Protein AF-J3BZT2-F1 (afdb_monomer)

Foldseek 3Di:
DDDDDPDDDDDDDDPPDPPPCCAVVNLVVLLQVLLCVVQNNPQKFKAFADPVRDTDTDDPPHPPRDQKMKIWGQHDPVGLFVHTDIWIWGWDADPQWTWIDTPNDTFTWHPPPHTNNVRSNVVSVVNSVVRSVVRVVD

Secondary structure (DSSP, 8-state):
-------PPP-PPPP----SS--HHHHHHHHHHHHHHHH-TT-EEEEEE-TTS-EEEPPTT-----SEEEEEEPPPTTSSSSS-EEEEEEEEEETTEEEEEETTEEEEEE-SSS--HHHHHHHHHHHHHHHHHHHHH-

Nearest PDB structures (foldseek):
  8ede-assembly2_B  TM=4.005E-01  e=3.746E+00  Homo sapiens
  7zm0-assembly4_D  TM=3.363E-01  e=2.624E+00  Homo sapiens
  8dy8-assembly1_A  TM=3.931E-01  e=7.638E+00  Homo sapiens
  8ede-assembly1_A  TM=3.481E-01  e=4.477E+00  Homo sapiens

Radius of gyration: 19.85 Å; Cα contacts (8 Å, |Δi|>4): 187; chains: 1; bounding box: 81×37×37 Å

Structure (mmCIF, N/CA/C/O backbone):
data_AF-J3BZT2-F1
#
_entry.id   AF-J3BZT2-F1
#
loop_
_atom_site.group_PDB
_atom_site.id
_atom_site.type_symbol
_atom_site.label_atom_id
_atom_site.label_alt_id
_atom_site.label_comp_id
_atom_site.label_asym_id
_atom_site.label_entity_id
_atom_site.label_seq_id
_atom_site.pdbx_PDB_ins_code
_atom_site.Cartn_x
_atom_site.Cartn_y
_atom_site.Cartn_z
_atom_site.occupancy
_atom_site.B_iso_or_equiv
_atom_site.auth_seq_id
_atom_site.auth_comp_id
_atom_site.auth_asym_id
_atom_site.auth_atom_id
_atom_site.pdbx_PDB_model_num
ATOM 1 N N . MET A 1 1 ? 64.359 -18.806 -9.341 1.00 47.72 1 MET A N 1
ATOM 2 C CA . MET A 1 1 ? 62.956 -19.235 -9.171 1.00 47.72 1 MET A CA 1
ATOM 3 C C . MET A 1 1 ? 62.197 -18.090 -8.521 1.00 47.72 1 MET A C 1
ATOM 5 O O . MET A 1 1 ? 62.525 -17.747 -7.397 1.00 47.72 1 MET A O 1
ATOM 9 N N . LEU A 1 2 ? 61.269 -17.458 -9.239 1.00 48.19 2 LEU A N 1
ATOM 10 C CA . LEU A 1 2 ? 60.402 -16.385 -8.736 1.00 48.19 2 LEU A CA 1
ATOM 11 C C . LEU A 1 2 ? 58.987 -16.689 -9.244 1.00 48.19 2 LEU A C 1
ATOM 13 O O . LEU A 1 2 ? 58.760 -16.672 -10.451 1.00 48.19 2 LEU A O 1
ATOM 17 N N . GLN A 1 3 ? 58.071 -17.047 -8.344 1.00 48.56 3 GLN A N 1
ATOM 18 C CA . GLN A 1 3 ? 56.640 -17.144 -8.648 1.00 48.56 3 GLN A CA 1
ATOM 19 C C . GLN A 1 3 ? 56.021 -15.741 -8.547 1.00 48.56 3 GLN A C 1
ATOM 21 O O . GLN A 1 3 ? 56.292 -15.056 -7.559 1.00 48.56 3 GLN A O 1
ATOM 26 N N . PRO A 1 4 ? 55.185 -15.295 -9.499 1.00 54.47 4 PRO A N 1
ATOM 27 C CA . PRO A 1 4 ? 54.395 -14.090 -9.310 1.00 54.47 4 PRO A CA 1
ATOM 28 C C . PRO A 1 4 ? 53.095 -14.429 -8.567 1.00 54.47 4 PRO A C 1
ATOM 30 O O . PRO A 1 4 ? 52.316 -15.282 -8.993 1.00 54.47 4 PRO A O 1
ATOM 33 N N . SER A 1 5 ? 52.863 -13.743 -7.450 1.00 50.50 5 SER A N 1
ATOM 34 C CA . SER A 1 5 ? 51.600 -13.768 -6.712 1.00 50.50 5 SER A CA 1
ATOM 35 C C . SER A 1 5 ? 50.502 -13.113 -7.550 1.00 50.50 5 SER A C 1
ATOM 37 O O . SER A 1 5 ? 50.506 -11.900 -7.756 1.00 50.50 5 SER A O 1
ATOM 39 N N . ILE A 1 6 ? 49.551 -13.909 -8.037 1.00 53.25 6 ILE A N 1
ATOM 40 C CA . ILE A 1 6 ? 48.344 -13.398 -8.690 1.00 53.25 6 ILE A CA 1
ATOM 41 C C . ILE A 1 6 ? 47.378 -12.954 -7.585 1.00 53.25 6 ILE A C 1
ATOM 43 O O . ILE A 1 6 ? 46.632 -13.761 -7.031 1.00 53.25 6 ILE A O 1
ATOM 47 N N . SER A 1 7 ? 47.410 -11.663 -7.246 1.00 50.69 7 SER A N 1
ATOM 48 C CA . SER A 1 7 ? 46.331 -11.015 -6.493 1.00 50.69 7 SER A CA 1
ATOM 49 C C . SER A 1 7 ? 45.048 -11.119 -7.308 1.00 50.69 7 SER A C 1
ATOM 51 O O . SER A 1 7 ? 44.895 -10.451 -8.329 1.00 50.69 7 SER A O 1
ATOM 53 N N . SER A 1 8 ? 44.131 -11.975 -6.867 1.00 51.12 8 SER A N 1
ATOM 54 C CA . SER A 1 8 ? 42.776 -12.007 -7.410 1.00 51.12 8 SER A CA 1
ATOM 55 C C . SER A 1 8 ? 42.050 -10.728 -6.978 1.00 51.12 8 SER A C 1
ATOM 57 O O . SER A 1 8 ? 42.023 -10.444 -5.778 1.00 51.12 8 SER A O 1
ATOM 59 N N . PRO A 1 9 ? 41.480 -9.927 -7.894 1.00 52.47 9 PRO A N 1
ATOM 60 C CA . PRO A 1 9 ? 40.643 -8.811 -7.488 1.00 52.47 9 PRO A CA 1
ATOM 61 C C . PRO A 1 9 ? 39.375 -9.352 -6.812 1.00 52.47 9 PRO A C 1
ATOM 63 O O . PRO A 1 9 ? 38.751 -10.294 -7.302 1.00 52.47 9 PRO A O 1
ATOM 66 N N . LEU A 1 10 ? 39.015 -8.756 -5.670 1.00 54.03 10 LEU A N 1
ATOM 67 C CA . LEU A 1 10 ? 37.720 -8.941 -5.005 1.00 54.03 10 LEU A CA 1
ATOM 68 C C . LEU A 1 10 ? 36.576 -8.804 -6.029 1.00 54.03 10 LEU A C 1
ATOM 70 O O . LEU A 1 10 ? 36.702 -7.991 -6.951 1.00 54.03 10 LEU A O 1
ATOM 74 N N . PRO A 1 11 ? 35.466 -9.553 -5.883 1.00 44.19 11 PRO A N 1
ATOM 75 C CA . PRO A 1 11 ? 34.346 -9.463 -6.809 1.00 44.19 11 PRO A CA 1
ATOM 76 C C . PRO A 1 11 ? 33.839 -8.021 -6.848 1.00 44.19 11 PRO A C 1
ATOM 78 O O . PRO A 1 11 ? 33.335 -7.493 -5.857 1.00 44.19 11 PRO A O 1
ATOM 81 N N . GLN A 1 12 ? 34.019 -7.374 -7.999 1.00 53.25 12 GLN A N 1
ATOM 82 C CA . GLN A 1 12 ? 33.459 -6.060 -8.262 1.00 53.25 12 GLN A CA 1
ATOM 83 C C . GLN A 1 12 ? 31.938 -6.189 -8.235 1.00 53.25 12 GLN A C 1
ATOM 85 O O . GLN A 1 12 ? 31.372 -7.060 -8.901 1.00 53.25 12 GLN A O 1
ATOM 90 N N . SER A 1 13 ? 31.290 -5.339 -7.440 1.00 51.94 13 SER A N 1
ATOM 91 C CA . SER A 1 13 ? 29.838 -5.205 -7.416 1.00 51.94 13 SER A CA 1
ATOM 92 C C . SER A 1 13 ? 29.313 -5.117 -8.853 1.00 51.94 13 SER A C 1
ATOM 94 O O . SER A 1 13 ? 29.885 -4.370 -9.654 1.00 51.94 13 SER A O 1
ATOM 96 N N . PRO A 1 14 ? 28.267 -5.880 -9.212 1.00 44.19 14 PRO A N 1
ATOM 97 C CA . PRO A 1 14 ? 27.797 -5.924 -10.587 1.00 44.19 14 PRO A CA 1
ATOM 98 C C . PRO A 1 14 ? 27.369 -4.524 -11.061 1.00 44.19 14 PRO A C 1
ATOM 100 O O . PRO A 1 14 ? 26.859 -3.735 -10.258 1.00 44.19 14 PRO A O 1
ATOM 103 N N . PRO A 1 15 ? 27.562 -4.201 -12.353 1.00 41.12 15 PRO A N 1
ATOM 104 C CA . PRO A 1 15 ? 27.183 -2.907 -12.911 1.00 41.12 15 PRO A CA 1
ATOM 105 C C . PRO A 1 15 ? 25.672 -2.661 -12.756 1.00 41.12 15 PRO A C 1
ATOM 107 O O . PRO A 1 15 ? 24.907 -3.629 -12.686 1.00 41.12 15 PRO A O 1
ATOM 110 N N . PRO A 1 16 ? 25.205 -1.394 -12.753 1.00 48.78 16 PRO A N 1
ATOM 111 C CA . PRO A 1 16 ? 23.784 -1.055 -12.716 1.00 48.78 16 PRO A CA 1
ATOM 112 C C . PRO A 1 16 ? 23.133 -1.346 -14.080 1.00 48.78 16 PRO A C 1
ATOM 114 O O . PRO A 1 16 ? 22.690 -0.454 -14.796 1.00 48.78 16 PRO A O 1
ATOM 117 N N . GLY A 1 17 ? 23.115 -2.617 -14.474 1.00 38.84 17 GLY A N 1
ATOM 118 C CA . GLY A 1 17 ? 22.246 -3.124 -15.522 1.00 38.84 17 GLY A CA 1
ATOM 119 C C . GLY A 1 17 ? 20.823 -3.218 -14.983 1.00 38.84 17 GLY A C 1
ATOM 120 O O . GLY A 1 17 ? 20.625 -3.551 -13.812 1.00 38.84 17 GLY A O 1
ATOM 121 N N . LEU A 1 18 ? 19.832 -2.911 -15.826 1.00 43.81 18 LEU A N 1
ATOM 122 C CA . LEU A 1 18 ? 18.414 -3.114 -15.528 1.00 43.81 18 LEU A CA 1
ATOM 123 C C . LEU A 1 18 ? 18.202 -4.479 -14.852 1.00 43.81 18 LEU A C 1
ATOM 125 O O . LEU A 1 18 ? 18.350 -5.526 -15.483 1.00 43.81 18 LEU A O 1
ATOM 129 N N . ARG A 1 19 ? 17.834 -4.461 -13.567 1.00 42.75 19 ARG A N 1
ATOM 130 C CA . ARG A 1 19 ? 17.421 -5.655 -12.830 1.00 42.75 19 ARG A CA 1
ATOM 131 C C . ARG A 1 19 ? 16.067 -6.107 -13.391 1.00 42.75 19 ARG A C 1
ATOM 133 O O . ARG A 1 19 ? 15.024 -5.589 -13.001 1.00 42.75 19 ARG A O 1
ATOM 140 N N . PHE A 1 20 ? 16.077 -7.050 -14.335 1.00 42.97 20 PHE A N 1
ATOM 141 C CA . PHE A 1 20 ? 14.889 -7.798 -14.763 1.00 42.97 20 PHE A CA 1
ATOM 142 C C . PHE A 1 20 ? 14.409 -8.672 -13.598 1.00 42.97 20 PHE A C 1
ATOM 144 O O . PHE A 1 20 ? 14.800 -9.822 -13.439 1.00 42.97 20 PHE A O 1
ATOM 151 N N . GLY A 1 21 ? 13.616 -8.048 -12.736 1.00 44.41 21 GLY A N 1
ATOM 152 C CA . GLY A 1 21 ? 13.157 -8.578 -11.460 1.00 44.41 21 GLY A CA 1
ATOM 153 C C . GLY A 1 21 ? 12.799 -7.415 -10.551 1.00 44.41 21 GLY A C 1
ATOM 154 O O . GLY A 1 21 ? 13.351 -7.307 -9.463 1.00 44.41 21 GLY A O 1
ATOM 155 N N . PHE A 1 22 ? 11.966 -6.484 -11.035 1.00 56.41 22 PHE A N 1
ATOM 156 C CA . PHE A 1 22 ? 11.577 -5.326 -10.235 1.00 56.41 22 PHE A CA 1
ATOM 157 C C . PHE A 1 22 ? 10.953 -5.844 -8.927 1.00 56.41 22 PHE A C 1
ATOM 159 O O . PHE A 1 22 ? 9.933 -6.541 -8.976 1.00 56.41 22 PHE A O 1
ATOM 166 N N . PRO A 1 23 ? 11.589 -5.603 -7.768 1.00 71.94 23 PRO A N 1
ATOM 167 C CA . PRO A 1 23 ? 11.225 -6.298 -6.539 1.00 71.94 23 PRO A CA 1
ATOM 168 C C . PRO A 1 23 ? 9.826 -5.897 -6.079 1.00 71.94 23 PRO A C 1
ATOM 170 O O . PRO A 1 23 ? 9.325 -4.829 -6.442 1.00 71.94 23 PRO A O 1
ATOM 173 N N . ARG A 1 24 ? 9.205 -6.701 -5.211 1.00 76.19 24 ARG A N 1
ATOM 174 C CA . ARG A 1 24 ? 7.964 -6.315 -4.507 1.00 76.19 24 ARG A CA 1
ATOM 175 C C . ARG A 1 24 ? 8.109 -4.941 -3.835 1.00 76.19 24 ARG A C 1
ATOM 177 O O . ARG A 1 24 ? 7.166 -4.153 -3.810 1.00 76.19 24 ARG A O 1
ATOM 184 N N . VAL A 1 25 ? 9.332 -4.622 -3.410 1.00 76.44 25 VAL A N 1
ATOM 185 C CA . VAL A 1 25 ? 9.780 -3.315 -2.909 1.00 76.44 25 VAL A CA 1
ATOM 186 C C . VAL A 1 25 ? 9.426 -2.166 -3.849 1.00 76.44 25 VAL A C 1
ATOM 188 O O . VAL A 1 25 ? 8.954 -1.131 -3.390 1.00 76.44 25 VAL A O 1
ATOM 191 N N . TYR A 1 26 ? 9.591 -2.335 -5.166 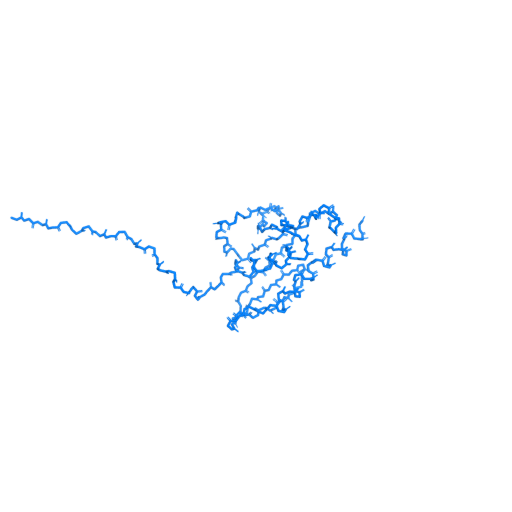1.00 79.19 26 TYR A N 1
ATOM 192 C CA . TYR A 1 26 ? 9.246 -1.298 -6.136 1.00 79.19 26 TYR A CA 1
ATOM 193 C C . TYR A 1 26 ? 7.743 -1.024 -6.131 1.00 79.19 26 TYR A C 1
ATOM 195 O O . TYR A 1 26 ? 7.339 0.133 -6.033 1.00 79.19 26 TYR A O 1
ATOM 203 N N . LEU A 1 27 ? 6.908 -2.069 -6.168 1.00 82.81 27 LEU A N 1
ATOM 204 C CA . LEU A 1 27 ? 5.455 -1.912 -6.079 1.00 82.81 27 LEU A CA 1
ATOM 205 C C . LEU A 1 27 ? 5.059 -1.170 -4.797 1.00 82.81 27 LEU A C 1
ATOM 207 O O . LEU A 1 27 ? 4.254 -0.241 -4.844 1.00 82.81 27 LEU A O 1
ATOM 211 N N . VAL A 1 28 ? 5.652 -1.547 -3.664 1.00 83.69 28 VAL A N 1
ATOM 212 C CA . VAL A 1 28 ? 5.362 -0.954 -2.354 1.00 83.69 28 VAL A CA 1
ATOM 213 C C . VAL A 1 28 ? 5.840 0.497 -2.273 1.00 83.69 28 VAL A C 1
ATOM 215 O O . VAL A 1 28 ? 5.102 1.354 -1.788 1.00 83.69 28 VAL A O 1
ATOM 218 N N . ALA A 1 29 ? 7.014 0.820 -2.816 1.00 83.38 29 ALA A N 1
ATOM 219 C CA . ALA A 1 29 ? 7.512 2.190 -2.912 1.00 83.38 29 ALA A CA 1
ATOM 220 C C . ALA A 1 29 ? 6.615 3.056 -3.809 1.00 83.38 29 ALA A C 1
ATOM 222 O O . ALA A 1 29 ? 6.260 4.183 -3.454 1.00 83.38 29 ALA A O 1
ATOM 223 N N . GLN A 1 30 ? 6.185 2.515 -4.951 1.00 87.56 30 GLN A N 1
ATOM 224 C CA . GLN A 1 30 ? 5.251 3.192 -5.840 1.00 87.56 30 GLN A CA 1
ATOM 225 C C . GLN A 1 30 ? 3.895 3.396 -5.152 1.00 87.56 30 GLN A C 1
ATOM 227 O O . GLN A 1 30 ? 3.342 4.492 -5.250 1.00 87.56 30 GLN A O 1
ATOM 232 N N . LEU A 1 31 ? 3.381 2.407 -4.415 1.00 87.75 31 LEU A N 1
ATOM 233 C CA . LEU A 1 31 ? 2.143 2.517 -3.640 1.00 87.75 31 LEU A CA 1
ATOM 234 C C . LEU A 1 31 ? 2.252 3.587 -2.545 1.00 87.75 31 LEU A C 1
ATOM 236 O O . LEU A 1 31 ? 1.399 4.473 -2.475 1.00 87.75 31 LEU A O 1
ATOM 240 N N . ARG A 1 32 ? 3.335 3.565 -1.756 1.00 87.44 32 ARG A N 1
ATOM 241 C CA . ARG A 1 32 ? 3.656 4.584 -0.744 1.00 87.44 32 ARG A CA 1
ATOM 242 C C . ARG A 1 32 ? 3.622 5.984 -1.351 1.00 87.44 32 ARG A C 1
ATOM 244 O O . ARG A 1 32 ? 2.952 6.859 -0.816 1.00 87.44 32 ARG A O 1
ATOM 251 N N . ALA A 1 33 ? 4.273 6.185 -2.495 1.00 88.00 33 ALA A N 1
ATOM 252 C CA . ALA A 1 33 ? 4.309 7.485 -3.158 1.00 88.00 33 ALA A CA 1
ATOM 253 C C . ALA A 1 33 ? 2.922 7.977 -3.622 1.00 88.00 33 ALA A C 1
ATOM 255 O O . ALA A 1 33 ? 2.700 9.186 -3.678 1.00 88.00 33 ALA A O 1
ATOM 256 N N . ARG A 1 34 ? 1.976 7.084 -3.970 1.00 89.50 34 ARG A N 1
ATOM 257 C CA . ARG A 1 34 ? 0.577 7.491 -4.237 1.00 89.50 34 ARG A CA 1
ATOM 258 C C . ARG A 1 34 ? -0.136 7.856 -2.939 1.00 89.50 34 ARG A C 1
ATOM 260 O O . ARG A 1 34 ? -0.849 8.851 -2.914 1.00 89.50 34 ARG A O 1
ATOM 267 N N . LEU A 1 35 ? 0.055 7.076 -1.878 1.00 87.44 35 LEU A N 1
ATOM 268 C CA . LEU A 1 35 ? -0.574 7.339 -0.582 1.00 87.44 35 LEU A CA 1
ATOM 269 C C . LEU A 1 35 ? -0.104 8.672 0.009 1.00 87.44 35 LEU A C 1
ATOM 271 O O . LEU A 1 35 ? -0.938 9.460 0.434 1.00 87.44 35 LEU A O 1
ATOM 275 N N . GLU A 1 36 ? 1.191 8.984 -0.057 1.00 86.44 36 GLU A N 1
ATOM 276 C CA . GLU A 1 36 ? 1.724 10.289 0.364 1.00 86.44 36 GLU A CA 1
ATOM 277 C C . GLU A 1 36 ? 1.214 11.444 -0.516 1.00 86.44 36 GLU A C 1
ATOM 279 O O . GLU A 1 36 ? 0.992 12.546 -0.024 1.00 86.44 36 GLU A O 1
ATOM 284 N N . ARG A 1 37 ? 0.947 11.212 -1.808 1.00 87.81 37 ARG A N 1
ATOM 285 C CA . ARG A 1 37 ? 0.288 12.215 -2.666 1.00 87.81 37 ARG A CA 1
ATOM 286 C C . ARG A 1 37 ? -1.166 12.475 -2.269 1.00 87.81 37 ARG A C 1
ATOM 288 O O . ARG A 1 37 ? -1.638 13.594 -2.438 1.00 87.81 37 ARG A O 1
ATOM 295 N N . LEU A 1 38 ? -1.874 11.456 -1.785 1.00 85.31 38 LEU A N 1
ATOM 296 C CA . LEU A 1 38 ? -3.277 11.565 -1.374 1.00 85.31 38 LEU A CA 1
ATOM 297 C C . LEU A 1 38 ? -3.432 12.119 0.049 1.00 85.31 38 LEU A C 1
ATOM 299 O O . LEU A 1 38 ? -4.375 12.856 0.308 1.00 85.31 38 LEU A O 1
ATOM 303 N N . LEU A 1 39 ? -2.526 11.752 0.956 1.00 81.62 39 LEU A N 1
ATOM 304 C CA . LEU A 1 39 ? -2.636 12.010 2.397 1.00 81.62 39 LEU A CA 1
ATOM 305 C C . LEU A 1 39 ? -1.639 13.048 2.924 1.00 81.62 39 LEU A C 1
ATOM 307 O O . LEU A 1 39 ? -1.756 13.473 4.067 1.00 81.62 39 LEU A O 1
ATOM 311 N N . GLY A 1 40 ? -0.649 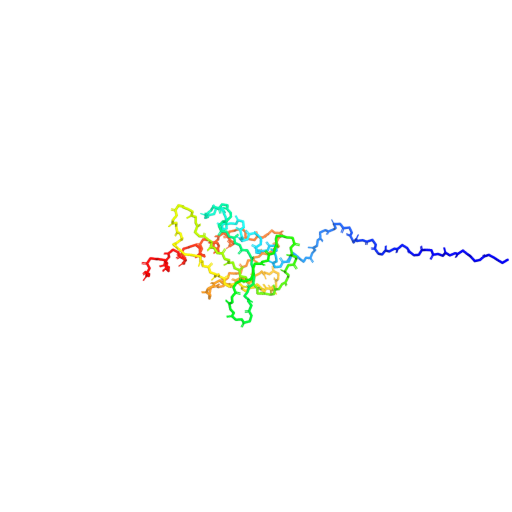13.437 2.122 1.00 83.19 40 GLY A N 1
ATOM 312 C CA . GLY A 1 40 ? 0.442 14.319 2.525 1.00 83.19 40 GLY A CA 1
ATOM 313 C C . GLY A 1 40 ? 1.777 13.591 2.713 1.00 83.19 40 GLY A C 1
ATOM 314 O O . GLY A 1 40 ? 1.852 12.389 2.988 1.00 83.19 40 GLY A O 1
ATOM 315 N N . ALA A 1 41 ? 2.866 14.346 2.558 1.00 83.88 41 ALA A N 1
ATOM 316 C CA . ALA A 1 41 ? 4.220 13.833 2.733 1.00 83.88 41 ALA A CA 1
ATOM 317 C C . ALA A 1 41 ? 4.435 13.326 4.170 1.00 83.88 41 ALA A C 1
ATOM 319 O O . ALA A 1 41 ? 4.055 13.986 5.135 1.00 83.88 41 ALA A O 1
ATOM 320 N N . GLY A 1 42 ? 5.048 12.147 4.314 1.00 80.31 42 GLY A N 1
ATOM 321 C CA . GLY A 1 42 ? 5.292 11.522 5.620 1.00 80.31 42 GLY A CA 1
ATOM 322 C C . GLY A 1 42 ? 4.075 10.835 6.253 1.00 80.31 42 GLY A C 1
ATOM 323 O O . GLY A 1 42 ? 4.200 10.260 7.336 1.00 80.31 42 GLY A O 1
ATOM 324 N N . ALA A 1 43 ? 2.918 10.831 5.582 1.00 82.50 43 ALA A N 1
ATOM 325 C CA . ALA A 1 43 ? 1.717 10.150 6.065 1.00 82.50 43 ALA A CA 1
ATOM 326 C C . ALA A 1 43 ? 1.800 8.617 5.959 1.00 82.50 43 ALA A C 1
ATOM 328 O O . ALA A 1 43 ? 0.975 7.926 6.550 1.00 82.50 43 ALA A O 1
ATOM 329 N N . CYS A 1 44 ? 2.774 8.057 5.233 1.00 86.44 44 CYS A N 1
ATOM 330 C CA . CYS A 1 44 ? 2.894 6.617 5.010 1.00 86.44 44 CYS A CA 1
ATOM 331 C C . CYS A 1 44 ? 4.280 6.093 5.390 1.00 86.44 44 CYS A C 1
ATOM 333 O O . CYS A 1 44 ? 5.299 6.573 4.901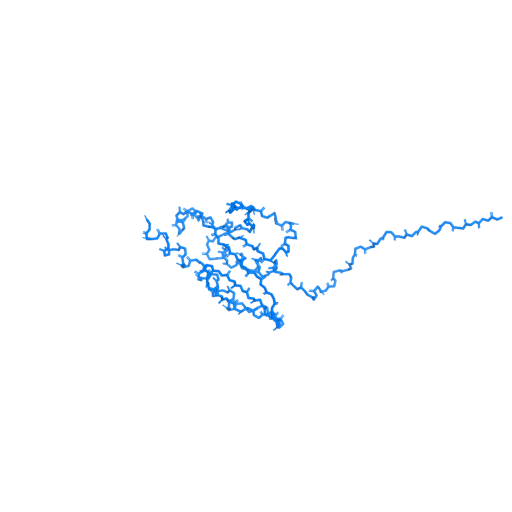 1.00 86.44 44 CYS A O 1
ATOM 335 N N . GLN A 1 45 ? 4.311 5.044 6.210 1.00 86.50 45 GLN A N 1
ATOM 336 C CA . GLN A 1 45 ? 5.523 4.323 6.577 1.00 86.50 45 GLN A CA 1
ATOM 337 C C . GLN A 1 45 ? 5.418 2.861 6.154 1.00 86.50 45 GLN A C 1
ATOM 339 O O . GLN A 1 45 ? 4.397 2.219 6.384 1.00 86.50 45 GLN A O 1
ATOM 344 N N . VAL A 1 46 ? 6.480 2.341 5.544 1.00 86.06 46 VAL A N 1
ATOM 345 C CA . VAL A 1 46 ? 6.580 0.937 5.127 1.00 86.06 46 VAL A CA 1
ATOM 346 C C . VAL A 1 46 ? 7.225 0.132 6.251 1.00 86.06 46 VAL A C 1
ATOM 348 O O . VAL A 1 46 ? 8.097 0.629 6.966 1.00 86.06 46 VAL A O 1
ATOM 351 N N . GLY A 1 47 ? 6.763 -1.094 6.434 1.00 86.81 47 GLY A N 1
ATOM 352 C CA . GLY A 1 47 ? 7.231 -2.000 7.465 1.00 86.81 47 GLY A CA 1
ATOM 353 C C . GLY A 1 47 ? 6.817 -3.437 7.187 1.00 86.81 47 GLY A C 1
ATOM 354 O O . GLY A 1 47 ? 6.401 -3.770 6.079 1.00 86.81 47 GLY A O 1
ATOM 355 N N . HIS A 1 48 ? 6.881 -4.260 8.221 1.00 85.19 48 HIS A N 1
ATOM 356 C CA . HIS A 1 48 ? 6.281 -5.588 8.287 1.00 85.19 48 HIS A CA 1
ATOM 357 C C . HIS A 1 48 ? 5.561 -5.748 9.631 1.00 85.19 48 HIS A C 1
ATOM 359 O O . HIS A 1 48 ? 5.672 -4.888 10.509 1.00 85.19 48 HIS A O 1
ATOM 365 N N . LEU A 1 49 ? 4.789 -6.822 9.774 1.00 83.25 49 LEU A N 1
ATOM 366 C CA . LEU A 1 49 ? 4.259 -7.235 11.070 1.00 83.25 49 LEU A CA 1
ATOM 367 C C . LEU A 1 49 ? 5.211 -8.264 11.677 1.00 83.25 49 LEU A C 1
ATOM 369 O O . LEU A 1 49 ? 5.652 -9.176 10.976 1.00 83.25 49 LEU A O 1
ATOM 373 N N . ASP A 1 50 ? 5.548 -8.116 12.954 1.00 83.69 50 ASP A N 1
ATOM 374 C CA . ASP A 1 50 ? 6.268 -9.160 13.677 1.00 83.69 50 ASP A CA 1
ATOM 375 C C . ASP A 1 50 ? 5.347 -10.354 14.005 1.00 83.69 50 ASP A C 1
ATOM 377 O O . ASP A 1 50 ? 4.169 -10.396 13.638 1.00 83.69 50 ASP A O 1
ATOM 381 N N . ARG A 1 51 ? 5.877 -11.358 14.713 1.00 82.25 51 ARG A N 1
ATOM 382 C CA . ARG A 1 51 ? 5.114 -12.567 15.078 1.00 82.25 51 ARG A CA 1
ATOM 383 C C . ARG A 1 51 ? 3.965 -12.285 16.051 1.00 82.25 51 ARG A C 1
ATOM 385 O O . ARG A 1 51 ? 3.111 -13.146 16.240 1.00 82.25 51 ARG A O 1
ATOM 392 N N . GLN A 1 52 ? 3.966 -11.120 16.682 1.00 83.94 52 GLN A N 1
ATOM 393 C CA . GLN A 1 52 ? 2.969 -10.650 17.627 1.00 83.94 52 GLN A CA 1
ATOM 394 C C . GLN A 1 52 ? 1.924 -9.758 16.940 1.00 83.94 52 GLN A C 1
ATOM 396 O O . GLN A 1 52 ? 0.932 -9.395 17.568 1.00 83.94 52 GLN A O 1
ATOM 401 N N . GLY A 1 53 ? 2.103 -9.459 15.648 1.00 79.00 53 GLY A N 1
ATOM 402 C CA . GLY A 1 53 ? 1.227 -8.583 14.879 1.00 79.00 53 GLY A CA 1
ATOM 403 C C . GLY A 1 53 ? 1.540 -7.096 15.056 1.00 79.00 53 GLY A C 1
ATOM 404 O O . GLY A 1 53 ? 0.745 -6.262 14.624 1.00 79.00 53 GLY A O 1
ATOM 405 N N . GLU A 1 54 ? 2.677 -6.749 15.662 1.00 83.62 54 GLU A N 1
ATOM 406 C CA . GLU A 1 54 ? 3.101 -5.365 15.851 1.00 83.62 54 GLU A CA 1
ATOM 407 C C . GLU A 1 54 ? 3.841 -4.840 14.620 1.00 83.62 54 GLU A C 1
ATOM 409 O O . GLU A 1 54 ? 4.587 -5.550 13.944 1.00 83.62 54 GLU A O 1
ATOM 414 N N . PHE A 1 55 ? 3.632 -3.559 14.313 1.00 83.94 55 PHE A N 1
ATOM 415 C CA . PHE A 1 55 ? 4.258 -2.928 13.156 1.00 83.94 55 PHE A CA 1
ATOM 416 C C . PHE A 1 55 ? 5.729 -2.604 13.421 1.00 83.94 55 PHE A C 1
ATOM 418 O O . PHE A 1 55 ? 6.048 -1.748 14.252 1.00 83.94 55 PHE A O 1
ATOM 425 N N . VAL A 1 56 ? 6.610 -3.185 12.612 1.00 84.88 56 VAL A N 1
ATOM 426 C CA . VAL A 1 56 ? 8.046 -2.904 12.601 1.00 84.88 56 VAL A CA 1
ATOM 427 C C . VAL A 1 56 ? 8.390 -2.138 11.332 1.00 84.88 56 VAL A C 1
ATOM 429 O O . VAL A 1 56 ? 8.202 -2.619 10.216 1.00 84.88 56 VAL A O 1
ATOM 432 N N . ALA A 1 57 ? 8.881 -0.913 11.502 1.00 83.50 57 ALA A N 1
ATOM 433 C CA . ALA A 1 57 ? 9.265 -0.064 10.386 1.00 83.50 57 ALA A CA 1
ATOM 434 C C . ALA A 1 57 ? 10.495 -0.613 9.658 1.00 83.50 57 ALA A C 1
ATOM 436 O O . ALA A 1 57 ? 11.487 -0.957 10.293 1.00 83.50 57 ALA A O 1
ATOM 437 N N . VAL A 1 58 ? 10.444 -0.597 8.330 1.00 80.31 58 VAL A N 1
ATOM 438 C CA . VAL A 1 58 ? 11.602 -0.845 7.468 1.00 80.31 58 VAL A CA 1
ATOM 439 C C . VAL A 1 58 ? 12.249 0.510 7.172 1.00 80.31 58 VAL A C 1
ATOM 441 O O . VAL A 1 58 ? 11.551 1.490 6.881 1.00 80.31 58 VAL A O 1
ATOM 444 N N . ALA A 1 59 ? 13.572 0.602 7.316 1.00 68.62 59 ALA A N 1
ATOM 445 C CA . ALA A 1 59 ? 14.301 1.830 7.001 1.00 68.62 59 ALA A CA 1
ATO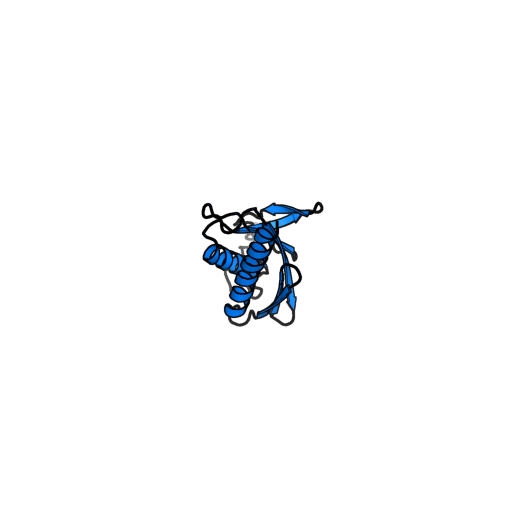M 446 C C . ALA A 1 59 ? 14.298 2.081 5.483 1.00 68.62 59 ALA A C 1
ATOM 448 O O . ALA A 1 59 ? 14.162 1.156 4.692 1.00 68.62 59 ALA A O 1
ATOM 449 N N . ALA A 1 60 ? 14.429 3.341 5.056 1.00 60.38 60 ALA A N 1
ATOM 450 C CA . ALA A 1 60 ? 14.350 3.694 3.633 1.00 60.38 60 ALA A CA 1
ATOM 451 C C . ALA A 1 60 ? 15.452 3.043 2.770 1.00 60.38 60 ALA A C 1
ATOM 453 O O . ALA A 1 60 ? 15.234 2.857 1.576 1.00 60.38 60 ALA A O 1
ATOM 454 N N . ASP A 1 61 ? 16.579 2.683 3.389 1.00 57.09 61 ASP A N 1
ATOM 455 C CA . ASP A 1 61 ? 17.742 2.054 2.751 1.00 57.09 61 ASP A CA 1
ATOM 456 C C . ASP A 1 61 ? 17.794 0.530 2.961 1.00 57.09 61 ASP A C 1
ATOM 458 O O . ASP A 1 61 ? 18.777 -0.115 2.600 1.00 57.09 61 ASP A O 1
ATOM 462 N N . ASP A 1 62 ? 16.767 -0.046 3.589 1.00 64.31 62 ASP A N 1
ATOM 463 C CA . ASP A 1 62 ? 16.708 -1.472 3.884 1.00 64.31 62 ASP A CA 1
ATOM 464 C C . ASP A 1 62 ? 15.973 -2.196 2.744 1.00 64.31 62 ASP A C 1
ATOM 466 O O . ASP A 1 62 ? 14.788 -1.956 2.485 1.00 64.31 62 ASP A O 1
ATOM 470 N N . ASP A 1 63 ? 16.699 -3.064 2.034 1.00 58.53 63 ASP A N 1
ATOM 471 C CA . ASP A 1 63 ? 16.207 -3.873 0.910 1.00 58.53 63 ASP A CA 1
ATOM 472 C C . ASP A 1 63 ? 15.319 -5.021 1.434 1.00 58.53 63 ASP A C 1
ATOM 474 O O . ASP A 1 63 ? 15.639 -6.209 1.344 1.00 58.53 63 ASP A O 1
ATOM 478 N N . PHE A 1 64 ? 14.176 -4.675 2.025 1.00 63.91 64 PHE A N 1
ATOM 479 C CA . PHE A 1 64 ? 13.222 -5.656 2.532 1.00 63.91 64 PHE A CA 1
ATOM 480 C C . PHE A 1 64 ? 12.454 -6.322 1.377 1.00 63.91 64 PHE A C 1
ATOM 482 O O . PHE A 1 64 ? 11.447 -5.796 0.916 1.00 63.91 64 PHE A O 1
ATOM 489 N N . ASP A 1 65 ? 12.890 -7.503 0.926 1.00 65.62 65 ASP A N 1
ATOM 490 C CA . ASP A 1 65 ? 12.244 -8.285 -0.154 1.00 65.62 65 ASP A CA 1
ATOM 491 C C . ASP A 1 65 ? 11.282 -9.387 0.354 1.00 65.62 65 ASP A C 1
ATOM 493 O O . ASP A 1 65 ? 10.996 -10.383 -0.321 1.00 65.62 65 ASP A O 1
ATOM 497 N N . GLY A 1 66 ? 10.770 -9.231 1.580 1.00 65.50 66 GLY A N 1
ATOM 498 C CA . GLY A 1 66 ? 9.798 -10.156 2.164 1.00 65.50 66 GLY A CA 1
ATOM 499 C C . GLY A 1 66 ? 8.494 -10.243 1.347 1.00 65.50 66 GLY A C 1
ATOM 500 O O . GLY A 1 66 ? 8.133 -9.304 0.640 1.00 65.50 66 GLY A O 1
ATOM 501 N N . PRO A 1 67 ? 7.750 -11.364 1.403 1.00 64.06 67 PRO A N 1
ATOM 502 C CA . PRO A 1 67 ? 6.458 -11.489 0.714 1.00 64.06 67 PRO A CA 1
ATOM 503 C C . PRO A 1 67 ? 5.331 -10.673 1.376 1.00 64.06 67 PRO A C 1
ATOM 505 O O . PRO A 1 67 ? 4.315 -10.389 0.735 1.00 64.06 67 PRO A O 1
ATOM 508 N N . GLU A 1 68 ? 5.516 -10.306 2.645 1.00 73.44 68 GLU A N 1
ATOM 509 C CA . GLU A 1 68 ? 4.539 -9.636 3.499 1.00 73.44 68 GLU A CA 1
ATOM 510 C C . GLU A 1 68 ? 5.047 -8.244 3.863 1.00 73.44 68 GLU A C 1
ATOM 512 O O . GLU A 1 68 ? 6.061 -8.096 4.542 1.00 73.44 68 GLU A O 1
ATOM 517 N N . PHE A 1 69 ? 4.325 -7.220 3.421 1.00 79.94 69 PHE A N 1
ATOM 518 C CA . PHE A 1 69 ? 4.593 -5.836 3.785 1.00 79.94 69 PHE A CA 1
ATOM 519 C C . PHE A 1 69 ? 3.469 -5.327 4.675 1.00 79.94 69 PHE A C 1
ATOM 521 O O . PHE A 1 69 ? 2.333 -5.784 4.611 1.00 79.94 69 PHE A O 1
ATOM 528 N N . ALA A 1 70 ? 3.761 -4.318 5.474 1.00 83.69 70 ALA A N 1
ATOM 529 C CA . ALA A 1 70 ? 2.767 -3.543 6.183 1.00 83.69 70 ALA A CA 1
ATOM 530 C C . ALA A 1 70 ? 2.953 -2.066 5.842 1.00 83.69 70 ALA A C 1
ATOM 532 O O . ALA A 1 70 ? 4.074 -1.567 5.738 1.00 83.69 70 ALA A O 1
ATOM 533 N N . LEU A 1 71 ? 1.847 -1.348 5.685 1.00 84.38 71 LEU A N 1
ATOM 534 C CA . LEU A 1 71 ? 1.838 0.104 5.589 1.00 84.38 71 LEU A CA 1
ATOM 535 C C . LEU A 1 71 ? 1.203 0.679 6.840 1.00 84.38 71 LEU A C 1
ATOM 537 O O . LEU A 1 71 ? 0.034 0.425 7.118 1.00 84.38 71 LEU A O 1
ATOM 541 N N . ARG A 1 72 ? 1.956 1.494 7.573 1.00 84.19 72 ARG A N 1
ATOM 542 C CA . ARG A 1 72 ? 1.414 2.316 8.647 1.00 84.19 72 ARG A CA 1
ATOM 543 C C . ARG A 1 72 ? 1.089 3.697 8.102 1.00 84.19 72 ARG A C 1
ATOM 545 O O . ARG A 1 72 ? 1.988 4.464 7.761 1.00 84.19 72 ARG A O 1
ATOM 552 N N . LEU A 1 73 ? -0.197 4.015 8.053 1.00 82.62 73 LEU A N 1
ATOM 553 C CA . LEU A 1 73 ? -0.703 5.327 7.680 1.00 82.62 73 LEU A CA 1
ATOM 554 C C . LEU A 1 73 ? -0.899 6.166 8.937 1.00 82.62 73 LEU A C 1
ATOM 556 O O . LEU A 1 73 ? -1.601 5.747 9.856 1.00 82.62 73 LEU A O 1
ATOM 560 N N . ARG A 1 74 ? -0.234 7.320 9.003 1.00 75.88 74 ARG A N 1
ATOM 561 C CA . ARG A 1 74 ? -0.304 8.257 10.127 1.00 75.88 74 ARG A CA 1
ATOM 562 C C . ARG A 1 74 ? -1.296 9.379 9.800 1.00 75.88 74 ARG A C 1
ATOM 564 O O . ARG A 1 74 ? -1.400 9.763 8.636 1.00 75.88 74 ARG A O 1
ATOM 571 N N . PRO A 1 75 ? -1.996 9.916 10.812 1.00 63.88 75 PRO A N 1
ATOM 572 C CA . PRO A 1 75 ? -2.797 11.125 10.663 1.00 63.88 75 PRO A CA 1
ATOM 573 C C . PRO A 1 75 ? -1.992 12.261 10.025 1.00 63.88 75 PRO A C 1
ATOM 575 O O . PRO A 1 75 ? -0.891 12.565 10.488 1.00 63.88 75 PRO A O 1
ATOM 578 N N . ASP A 1 76 ? -2.560 12.920 9.017 1.00 62.62 76 ASP A N 1
ATOM 579 C CA . ASP A 1 76 ? -2.191 14.302 8.701 1.00 62.62 76 ASP A CA 1
ATOM 580 C C . ASP A 1 76 ? -2.587 15.174 9.915 1.00 62.62 76 ASP A C 1
ATOM 582 O O . ASP A 1 76 ? -3.682 14.966 10.458 1.00 62.62 76 ASP A O 1
ATOM 586 N N . PRO A 1 77 ? -1.785 16.165 10.352 1.00 53.41 77 PRO A N 1
ATOM 587 C CA . PRO A 1 77 ? -2.259 17.225 11.249 1.00 53.41 77 PRO A CA 1
ATOM 588 C C . PRO A 1 77 ? -3.580 17.898 10.812 1.00 53.41 77 PRO A C 1
ATOM 590 O O . PRO A 1 77 ? -4.227 18.540 11.636 1.00 53.41 77 PRO A O 1
ATOM 593 N N . ARG A 1 78 ? -4.017 17.742 9.553 1.00 54.94 78 ARG A N 1
ATOM 594 C CA . ARG A 1 78 ? -5.315 18.212 9.026 1.00 54.94 78 ARG A CA 1
ATOM 595 C C . ARG A 1 78 ? -6.501 17.251 9.222 1.00 54.94 78 ARG A C 1
ATOM 597 O O . ARG A 1 78 ? -7.614 17.595 8.836 1.00 54.94 78 ARG A O 1
ATOM 604 N N . GLY A 1 79 ? -6.309 16.083 9.843 1.00 50.84 79 GLY A N 1
ATOM 605 C CA . GLY A 1 79 ? -7.402 15.328 10.477 1.00 50.84 79 GLY A CA 1
ATOM 606 C C . GLY A 1 79 ? -8.202 14.335 9.620 1.00 50.84 79 GLY A C 1
ATOM 607 O O . GLY A 1 79 ? -9.251 13.886 10.072 1.00 50.84 79 GLY A O 1
ATOM 608 N N . ALA A 1 80 ? -7.743 13.937 8.426 1.00 52.78 80 ALA A N 1
ATOM 609 C CA . ALA A 1 80 ? -8.481 12.961 7.600 1.00 52.78 80 ALA A CA 1
ATOM 610 C C . ALA A 1 80 ? -8.463 11.525 8.167 1.00 52.78 80 ALA A C 1
ATOM 612 O O . ALA A 1 80 ? -9.401 10.756 7.973 1.00 52.78 80 ALA A O 1
ATOM 613 N N . ILE A 1 81 ? -7.408 11.166 8.902 1.00 58.53 81 ILE A N 1
ATOM 614 C CA . ILE A 1 81 ? -7.262 9.858 9.540 1.00 58.53 81 ILE A CA 1
ATOM 615 C C . ILE A 1 81 ? -7.098 10.099 11.042 1.00 58.53 81 ILE A C 1
ATOM 617 O O . ILE A 1 81 ? -6.066 10.595 11.474 1.00 58.53 81 ILE A O 1
ATOM 621 N N . ALA A 1 82 ? -8.107 9.769 11.850 1.00 53.84 82 ALA A N 1
ATOM 622 C CA . ALA A 1 82 ? -8.111 10.076 13.286 1.00 53.84 82 ALA A CA 1
ATOM 623 C C . ALA A 1 82 ? -7.100 9.246 14.111 1.00 53.84 82 ALA A C 1
ATOM 625 O O . ALA A 1 82 ? -6.750 9.628 15.228 1.00 53.84 82 ALA A O 1
ATOM 626 N N . ARG A 1 83 ? -6.629 8.102 13.590 1.00 60.91 83 ARG A N 1
ATOM 627 C CA . ARG A 1 83 ? -5.690 7.188 14.268 1.00 60.91 83 ARG A CA 1
ATOM 628 C C . ARG A 1 83 ? -4.743 6.524 13.279 1.00 60.91 83 ARG A C 1
ATOM 630 O O . ARG A 1 83 ? -5.117 6.275 12.144 1.00 60.91 83 ARG A O 1
ATOM 637 N N . ALA A 1 84 ? -3.526 6.195 13.710 1.00 66.75 84 ALA A N 1
ATOM 638 C CA . ALA A 1 84 ? -2.625 5.444 12.845 1.00 66.75 84 ALA A CA 1
ATOM 639 C C . ALA A 1 84 ? -3.230 4.068 12.512 1.00 66.75 84 ALA A C 1
ATOM 641 O O . ALA A 1 84 ? -3.631 3.339 13.418 1.00 66.75 84 ALA A O 1
ATOM 642 N N . HIS A 1 85 ? -3.286 3.722 11.226 1.00 77.31 85 HIS A N 1
ATOM 643 C CA . HIS A 1 85 ? -3.792 2.434 10.754 1.00 77.31 85 HIS A CA 1
ATOM 644 C C . HIS A 1 85 ? -2.671 1.629 10.126 1.00 77.31 85 HIS A C 1
ATOM 646 O O . HIS A 1 85 ? -1.889 2.159 9.337 1.00 77.31 85 HIS A O 1
ATOM 652 N N . VAL A 1 86 ? -2.617 0.344 10.460 1.00 81.25 86 VAL A N 1
ATOM 653 C CA . VAL A 1 86 ? -1.699 -0.601 9.832 1.00 81.25 86 VAL A CA 1
ATOM 654 C C . VAL A 1 86 ? -2.480 -1.434 8.828 1.00 81.25 86 VAL A C 1
ATOM 656 O O . VAL A 1 86 ? -3.507 -2.023 9.158 1.00 81.25 86 VAL A O 1
ATOM 659 N N . VAL A 1 87 ? -1.999 -1.449 7.590 1.00 82.25 87 VAL A N 1
ATOM 660 C CA . VAL A 1 87 ? -2.564 -2.221 6.488 1.00 82.25 87 VAL A CA 1
ATOM 661 C C . VAL A 1 87 ? -1.549 -3.274 6.084 1.00 82.25 87 VAL A C 1
ATOM 663 O O . VAL A 1 87 ? -0.488 -2.937 5.562 1.00 82.25 87 VAL A O 1
ATOM 666 N N . ALA A 1 88 ? -1.875 -4.541 6.328 1.00 82.19 88 ALA A N 1
ATOM 667 C CA . ALA A 1 88 ? -1.100 -5.654 5.804 1.00 82.19 88 ALA A CA 1
ATOM 668 C C . ALA A 1 88 ? -1.292 -5.746 4.285 1.00 82.19 88 ALA A C 1
ATOM 670 O O . ALA A 1 88 ? -2.412 -5.631 3.777 1.00 82.19 88 ALA A O 1
ATOM 671 N N . LEU A 1 89 ? -0.184 -5.940 3.584 1.00 80.94 89 LEU A N 1
ATOM 672 C CA . LEU A 1 89 ? -0.098 -6.141 2.153 1.00 80.94 89 LEU A CA 1
ATOM 673 C C . LEU A 1 89 ? 0.553 -7.490 1.883 1.00 80.94 89 LEU A C 1
ATOM 675 O O . LEU A 1 89 ? 1.666 -7.757 2.340 1.00 80.94 89 LEU A O 1
ATOM 679 N N . GLN A 1 90 ? -0.099 -8.296 1.059 1.00 80.31 90 GLN A N 1
ATOM 680 C CA . 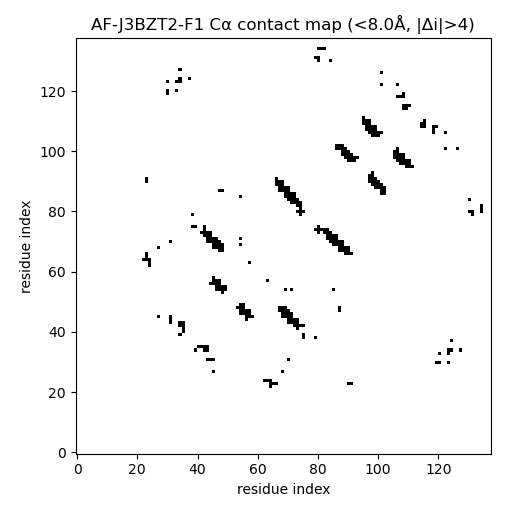GLN A 1 90 ? 0.532 -9.468 0.474 1.00 80.31 90 GLN A CA 1
ATOM 681 C C . GLN A 1 90 ? 0.858 -9.160 -0.979 1.00 80.31 90 GLN A C 1
ATOM 683 O O . GLN A 1 90 ? -0.018 -8.720 -1.727 1.00 80.31 90 GLN A O 1
ATOM 688 N N . VAL A 1 91 ? 2.117 -9.374 -1.366 1.00 77.50 91 VAL A N 1
ATOM 689 C CA . VAL A 1 91 ? 2.565 -9.170 -2.744 1.00 77.50 91 VAL A CA 1
ATOM 690 C C . VAL A 1 91 ? 3.081 -10.490 -3.292 1.00 77.50 91 VAL A C 1
ATOM 692 O O . VAL A 1 91 ? 4.125 -10.994 -2.881 1.00 77.50 91 VAL A O 1
ATOM 695 N N . SER A 1 92 ? 2.376 -11.052 -4.266 1.00 75.19 92 SER A N 1
ATOM 696 C CA . SER A 1 92 ? 2.867 -12.199 -5.035 1.00 75.19 92 SER A CA 1
ATOM 697 C C . SER A 1 92 ? 3.047 -11.826 -6.501 1.00 75.19 92 SER A C 1
ATOM 699 O O . SER A 1 92 ? 2.473 -10.847 -6.975 1.00 75.19 92 SER A O 1
ATOM 701 N N . ILE A 1 93 ? 3.909 -12.564 -7.198 1.00 75.00 93 ILE A N 1
ATOM 702 C CA . ILE A 1 93 ? 4.146 -12.386 -8.628 1.00 75.00 93 ILE A CA 1
ATOM 703 C C . ILE A 1 93 ? 3.657 -13.652 -9.313 1.00 75.00 93 ILE A C 1
ATOM 705 O O . ILE A 1 93 ? 4.164 -14.738 -9.035 1.00 75.00 93 ILE A O 1
ATOM 709 N N . LEU A 1 94 ? 2.687 -13.505 -10.207 1.00 74.25 94 LEU A N 1
ATOM 710 C CA . LEU A 1 94 ? 2.132 -14.604 -10.981 1.00 74.25 94 LEU A CA 1
ATOM 711 C C . LEU A 1 94 ? 1.937 -14.136 -12.424 1.00 74.25 94 LEU A C 1
ATOM 713 O O . LEU A 1 94 ? 1.390 -13.065 -12.668 1.00 74.25 94 LEU A O 1
ATOM 717 N N . TYR A 1 95 ? 2.454 -14.905 -13.386 1.00 75.00 95 TYR A N 1
ATOM 718 C CA . TYR A 1 95 ? 2.364 -14.608 -14.825 1.00 75.00 95 TYR A CA 1
ATOM 719 C C . TYR A 1 95 ? 2.720 -13.152 -15.213 1.00 75.00 95 TYR A C 1
ATOM 721 O O . TYR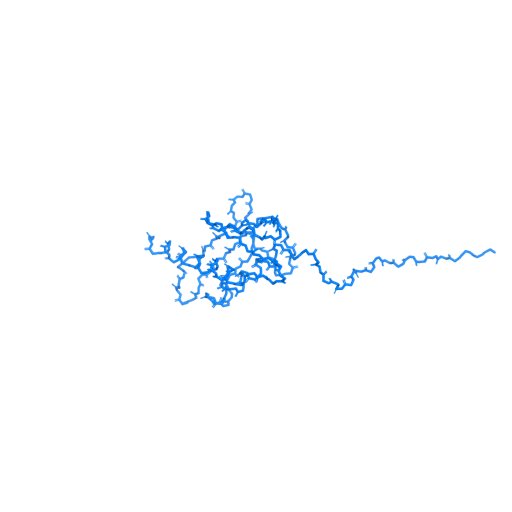 A 1 95 ? 2.093 -12.556 -16.086 1.00 75.00 95 TYR A O 1
ATOM 729 N N . GLY A 1 96 ? 3.725 -12.558 -14.556 1.00 71.06 96 GLY A N 1
ATOM 730 C CA . GLY A 1 96 ? 4.169 -11.183 -14.836 1.00 71.06 96 GLY A CA 1
ATOM 731 C C . GLY A 1 96 ? 3.259 -10.077 -14.283 1.00 71.06 96 GLY A C 1
ATOM 732 O O . GLY A 1 96 ? 3.370 -8.922 -14.702 1.00 71.06 96 GLY A O 1
ATOM 733 N N . ARG A 1 97 ? 2.363 -10.409 -13.348 1.00 76.31 97 ARG A N 1
ATOM 734 C CA . ARG A 1 97 ? 1.510 -9.468 -12.613 1.00 76.31 97 ARG A CA 1
ATOM 735 C C . ARG A 1 97 ? 1.822 -9.529 -11.126 1.00 76.31 97 ARG A C 1
ATOM 737 O O . ARG A 1 97 ? 2.094 -10.604 -10.594 1.00 76.31 97 ARG A O 1
ATOM 744 N N . TYR A 1 98 ? 1.740 -8.386 -10.458 1.00 79.62 98 TYR A N 1
ATOM 745 C CA . TYR A 1 98 ? 1.659 -8.356 -9.007 1.00 79.62 98 TYR A CA 1
ATOM 746 C C . TYR A 1 98 ? 0.220 -8.604 -8.576 1.00 79.62 98 TYR A C 1
ATOM 748 O O . TYR A 1 98 ? -0.686 -7.924 -9.051 1.00 79.62 98 TYR A O 1
ATOM 756 N N . HIS A 1 99 ? 0.019 -9.519 -7.641 1.00 82.12 99 HIS A N 1
ATOM 757 C CA . HIS A 1 99 ? -1.227 -9.619 -6.893 1.00 82.12 99 HIS A CA 1
ATOM 758 C C . HIS A 1 99 ? -1.003 -8.908 -5.566 1.00 82.12 99 HIS A C 1
ATOM 760 O O . HIS A 1 99 ? -0.209 -9.365 -4.742 1.00 82.12 99 HIS A O 1
ATOM 766 N N . LEU A 1 100 ? -1.654 -7.759 -5.409 1.00 82.31 100 LEU A N 1
ATOM 767 C CA . LEU A 1 100 ? -1.625 -6.943 -4.205 1.00 82.31 100 LEU A CA 1
ATOM 768 C C . LEU A 1 100 ? -2.918 -7.180 -3.432 1.00 82.31 100 LEU A C 1
ATOM 770 O O . LEU A 1 100 ? -3.985 -6.773 -3.889 1.00 82.31 100 LEU A O 1
ATOM 774 N N . GLN A 1 101 ? -2.827 -7.791 -2.256 1.00 81.81 101 GLN A N 1
ATOM 775 C CA . GLN A 1 101 ? -3.974 -7.906 -1.358 1.00 81.81 101 GLN A CA 1
ATOM 776 C C . GLN A 1 101 ? -3.940 -6.816 -0.295 1.00 81.81 101 GLN A C 1
ATOM 778 O O . GLN A 1 101 ? -2.912 -6.574 0.331 1.00 81.81 101 GLN A O 1
ATOM 783 N N . VAL A 1 102 ? -5.078 -6.158 -0.101 1.00 79.19 102 VAL A N 1
ATOM 784 C CA . VAL A 1 102 ? -5.264 -5.024 0.801 1.00 79.19 102 VAL A CA 1
ATOM 785 C C . VAL A 1 102 ? -6.578 -5.210 1.543 1.00 79.19 102 VAL A C 1
ATOM 787 O O . VAL A 1 102 ? -7.641 -5.100 0.935 1.00 79.19 102 VAL A O 1
ATOM 790 N N . LEU A 1 103 ? -6.535 -5.455 2.856 1.00 73.88 103 LEU A N 1
ATOM 791 C CA . LEU A 1 103 ? -7.750 -5.600 3.680 1.00 73.88 103 LEU A CA 1
ATOM 792 C C . LEU A 1 103 ? -8.766 -6.606 3.084 1.00 73.88 103 LEU A C 1
ATOM 794 O O . LEU A 1 103 ? -9.969 -6.358 3.091 1.00 73.88 103 LEU A O 1
ATOM 798 N N . GLY A 1 104 ? -8.279 -7.709 2.505 1.00 73.50 104 GLY A N 1
ATOM 799 C CA . GLY A 1 104 ? -9.112 -8.728 1.849 1.00 73.50 104 GLY A CA 1
ATOM 800 C C . GLY A 1 104 ? -9.549 -8.409 0.411 1.00 73.50 104 GLY A C 1
ATOM 801 O O . GLY A 1 104 ? -10.265 -9.204 -0.192 1.00 73.50 104 GLY A O 1
ATOM 802 N N . HIS A 1 105 ? -9.123 -7.282 -0.165 1.00 79.38 105 HIS A N 1
ATOM 803 C CA . HIS A 1 105 ? -9.330 -6.956 -1.577 1.00 79.38 105 HIS A CA 1
ATOM 804 C C . HIS A 1 105 ? -8.072 -7.204 -2.399 1.00 79.38 105 HIS A C 1
ATOM 806 O O . HIS A 1 105 ? -7.001 -6.722 -2.045 1.00 79.38 105 HIS A O 1
ATOM 812 N N . GLU A 1 106 ? -8.219 -7.895 -3.524 1.00 86.06 106 GLU A N 1
ATOM 813 C CA . GLU A 1 106 ? -7.116 -8.185 -4.433 1.00 86.06 106 GLU A CA 1
ATOM 814 C C . GLU A 1 106 ? -7.079 -7.217 -5.620 1.00 86.06 106 GLU A C 1
ATOM 816 O O . GLU A 1 106 ? -8.100 -6.909 -6.239 1.00 86.06 106 GLU A O 1
ATOM 821 N N . PHE A 1 107 ? -5.874 -6.761 -5.950 1.00 84.88 107 PHE A N 1
ATOM 822 C CA . PHE A 1 107 ? -5.572 -5.948 -7.116 1.00 84.88 107 PHE A CA 1
ATOM 823 C C . PHE A 1 107 ? -4.498 -6.641 -7.947 1.00 84.88 107 PHE A C 1
ATOM 825 O O . PHE A 1 107 ? -3.357 -6.780 -7.509 1.00 84.88 107 PHE A O 1
ATOM 832 N N . GLU A 1 108 ? -4.844 -7.023 -9.172 1.00 86.94 108 GLU A N 1
ATOM 833 C CA . GLU A 1 108 ? -3.858 -7.464 -10.158 1.00 86.94 108 GLU A CA 1
ATOM 834 C C . GLU A 1 108 ? -3.236 -6.249 -10.841 1.00 86.94 108 GLU A C 1
ATOM 836 O O . GLU A 1 108 ? -3.950 -5.504 -11.513 1.00 86.94 108 GLU A O 1
ATOM 841 N N . ILE A 1 109 ? -1.930 -6.047 -10.694 1.00 82.75 109 ILE A N 1
ATOM 842 C CA . ILE A 1 109 ? -1.192 -4.900 -11.226 1.00 82.75 109 ILE A CA 1
ATOM 843 C C . ILE A 1 109 ? -0.155 -5.421 -12.222 1.00 82.75 109 ILE A C 1
ATOM 845 O O . ILE A 1 109 ? 0.800 -6.105 -11.849 1.00 82.75 109 ILE A O 1
ATOM 849 N N . ALA A 1 110 ? -0.350 -5.119 -13.506 1.00 80.75 110 ALA A N 1
ATOM 850 C CA . ALA A 1 110 ? 0.591 -5.510 -14.551 1.00 80.75 110 ALA A CA 1
ATOM 851 C C . ALA A 1 110 ? 1.922 -4.751 -14.410 1.00 80.75 110 ALA A C 1
ATOM 853 O O . ALA A 1 110 ? 1.933 -3.578 -14.033 1.00 80.75 110 ALA A O 1
ATOM 854 N N . PHE A 1 111 ? 3.037 -5.428 -14.708 1.00 73.38 111 PHE A N 1
ATOM 855 C CA . PHE A 1 111 ? 4.392 -4.880 -14.575 1.00 73.38 111 PHE A CA 1
ATOM 856 C C . PHE A 1 111 ? 5.085 -4.592 -15.928 1.00 73.38 111 PHE A C 1
ATOM 858 O O . PHE A 1 111 ? 6.050 -3.832 -15.965 1.00 73.38 111 PHE A O 1
ATOM 865 N N . LEU A 1 112 ? 4.609 -5.143 -17.055 1.00 60.34 112 LEU A N 1
ATOM 866 C CA . LEU A 1 112 ? 5.317 -5.048 -18.340 1.00 60.34 112 LEU A CA 1
ATOM 867 C C . LEU A 1 112 ? 4.598 -4.189 -19.396 1.00 60.34 112 LEU A C 1
ATOM 869 O O . LEU A 1 112 ? 3.415 -4.423 -19.648 1.00 60.34 112 LEU A O 1
ATOM 873 N N . PRO A 1 113 ? 5.316 -3.272 -20.086 1.00 56.81 113 PRO A N 1
ATOM 874 C CA . PRO A 1 113 ? 6.664 -2.759 -19.776 1.00 56.81 113 PRO A CA 1
ATOM 875 C C . PRO A 1 113 ? 6.666 -1.665 -18.689 1.00 56.81 113 PRO A C 1
ATOM 877 O O . PRO A 1 113 ? 7.729 -1.220 -18.266 1.00 56.81 113 PRO A O 1
ATOM 880 N N . VAL A 1 114 ? 5.487 -1.205 -18.265 1.00 70.50 114 VAL A N 1
ATOM 881 C CA . VAL A 1 114 ? 5.300 -0.152 -17.263 1.00 70.50 114 VAL A CA 1
ATOM 882 C C . VAL A 1 114 ? 4.298 -0.652 -16.231 1.00 70.50 114 VAL A C 1
ATOM 884 O O . VAL A 1 114 ? 3.331 -1.332 -16.576 1.00 70.50 114 VAL A O 1
ATOM 887 N N . LEU A 1 115 ? 4.533 -0.308 -14.965 1.00 79.94 115 LEU A N 1
ATOM 888 C CA . LEU A 1 115 ? 3.595 -0.574 -13.882 1.00 79.94 115 LEU A CA 1
ATOM 889 C C . LEU A 1 115 ? 2.225 0.038 -14.201 1.00 79.94 115 LEU A C 1
ATOM 891 O O . LEU A 1 115 ? 2.149 1.216 -14.552 1.00 79.94 115 LEU A O 1
ATOM 895 N N . ASP A 1 116 ? 1.153 -0.736 -14.042 1.00 83.88 116 ASP A N 1
ATOM 896 C CA . ASP A 1 116 ? -0.217 -0.255 -14.247 1.00 83.88 116 ASP A CA 1
ATOM 897 C C . ASP A 1 116 ? -0.581 0.827 -13.211 1.00 83.88 116 ASP A C 1
ATOM 899 O O . ASP A 1 116 ? -1.059 0.552 -12.105 1.00 83.88 116 ASP A O 1
ATOM 903 N N . ASP A 1 117 ? -0.325 2.086 -13.576 1.00 84.06 117 ASP A N 1
ATOM 904 C CA . ASP A 1 117 ? -0.526 3.249 -12.713 1.00 84.06 117 ASP A CA 1
ATOM 905 C C . ASP A 1 117 ? -2.000 3.464 -12.354 1.00 84.06 117 ASP A C 1
ATOM 907 O O . ASP A 1 117 ? -2.317 3.884 -11.237 1.00 84.06 117 ASP A O 1
ATOM 911 N N . THR A 1 118 ? -2.909 3.118 -13.268 1.00 87.56 118 THR A N 1
ATOM 912 C CA . THR A 1 118 ? -4.354 3.253 -13.049 1.00 87.56 118 THR A CA 1
ATOM 913 C C . THR A 1 118 ? -4.801 2.308 -11.943 1.00 87.56 118 THR A C 1
ATOM 915 O O . THR A 1 118 ? -5.479 2.721 -10.993 1.00 87.56 118 THR A O 1
ATOM 918 N N . ARG A 1 119 ? -4.386 1.040 -12.015 1.00 86.50 119 ARG A N 1
ATOM 919 C CA . ARG A 1 119 ? -4.721 0.050 -10.988 1.00 86.50 119 ARG A CA 1
ATOM 920 C C . ARG A 1 119 ? -4.032 0.328 -9.667 1.00 86.50 119 ARG A C 1
ATOM 922 O O . ARG A 1 119 ? -4.677 0.231 -8.624 1.00 86.50 119 ARG A O 1
ATOM 929 N N . LEU A 1 120 ? -2.776 0.759 -9.696 1.00 87.38 120 LEU A N 1
ATOM 930 C CA . LEU A 1 120 ? -2.067 1.141 -8.482 1.00 87.38 120 LEU A CA 1
ATOM 931 C C . LEU A 1 120 ? -2.718 2.350 -7.787 1.00 87.38 120 LEU A C 1
ATOM 933 O O . LEU A 1 120 ? -2.895 2.352 -6.569 1.00 87.38 120 LEU A O 1
ATOM 937 N N . THR A 1 121 ? -3.132 3.364 -8.549 1.00 89.06 121 THR A N 1
ATOM 938 C CA . THR A 1 121 ? -3.862 4.527 -8.021 1.00 89.06 121 THR A CA 1
ATOM 939 C C . THR A 1 121 ? -5.227 4.126 -7.465 1.00 89.06 121 THR A C 1
ATOM 941 O O . THR A 1 121 ? -5.648 4.634 -6.424 1.00 89.06 121 THR A O 1
ATOM 944 N N . THR A 1 122 ? -5.908 3.183 -8.118 1.00 89.19 122 THR A N 1
ATOM 945 C CA . THR A 1 122 ? -7.176 2.622 -7.631 1.00 89.19 122 THR A CA 1
ATOM 946 C C . THR A 1 122 ? -6.990 1.910 -6.290 1.00 89.19 122 THR A C 1
ATOM 948 O O . THR A 1 122 ? -7.759 2.159 -5.360 1.00 89.19 122 THR A O 1
ATOM 951 N N . ALA A 1 123 ? -5.937 1.099 -6.149 1.00 87.81 123 ALA A N 1
ATOM 952 C CA . ALA A 1 123 ? -5.592 0.451 -4.885 1.00 87.81 123 ALA A CA 1
ATOM 953 C C . ALA A 1 123 ? -5.309 1.481 -3.775 1.00 87.81 123 ALA A C 1
ATOM 955 O O . ALA A 1 123 ? -5.875 1.386 -2.686 1.00 87.81 123 ALA A O 1
ATOM 956 N N . ALA A 1 124 ? -4.518 2.521 -4.066 1.00 89.38 124 ALA A N 1
ATOM 957 C CA . ALA A 1 124 ? -4.216 3.591 -3.111 1.00 89.38 124 ALA A CA 1
ATOM 958 C C . ALA A 1 124 ? -5.479 4.333 -2.634 1.00 89.38 124 ALA A C 1
ATOM 960 O O . ALA A 1 124 ? -5.672 4.528 -1.436 1.00 89.38 124 ALA A O 1
ATOM 961 N N . ARG A 1 125 ? -6.378 4.705 -3.555 1.00 88.81 125 ARG A N 1
ATOM 962 C CA . ARG A 1 125 ? -7.650 5.365 -3.210 1.00 88.81 125 ARG A CA 1
ATOM 963 C C . ARG A 1 125 ? -8.554 4.471 -2.370 1.00 88.81 125 ARG A C 1
ATOM 965 O O . ARG A 1 125 ? -9.190 4.960 -1.441 1.00 88.81 125 ARG A O 1
ATOM 972 N N . ARG A 1 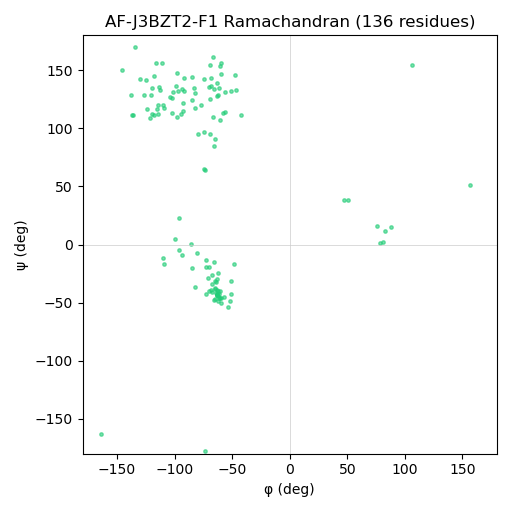126 ? -8.598 3.168 -2.667 1.00 86.81 126 ARG A N 1
ATOM 973 C CA . ARG A 1 126 ? -9.375 2.205 -1.878 1.00 86.81 126 ARG A CA 1
ATOM 974 C C . ARG A 1 126 ? -8.859 2.114 -0.446 1.00 86.81 126 ARG A C 1
ATOM 976 O O . ARG A 1 126 ? -9.679 2.121 0.462 1.00 86.81 126 ARG A O 1
ATOM 983 N N . ILE A 1 127 ? -7.538 2.069 -0.247 1.00 85.62 127 ILE A N 1
ATOM 984 C CA . ILE A 1 127 ? -6.929 2.091 1.093 1.00 85.62 127 ILE A CA 1
ATOM 985 C C . ILE A 1 127 ? -7.439 3.299 1.877 1.00 85.62 127 ILE A C 1
ATOM 987 O O . ILE A 1 127 ? -7.990 3.131 2.960 1.00 85.62 127 ILE A O 1
ATOM 991 N N . VAL A 1 128 ? -7.308 4.499 1.307 1.00 84.44 128 VAL A N 1
ATOM 992 C CA . VAL A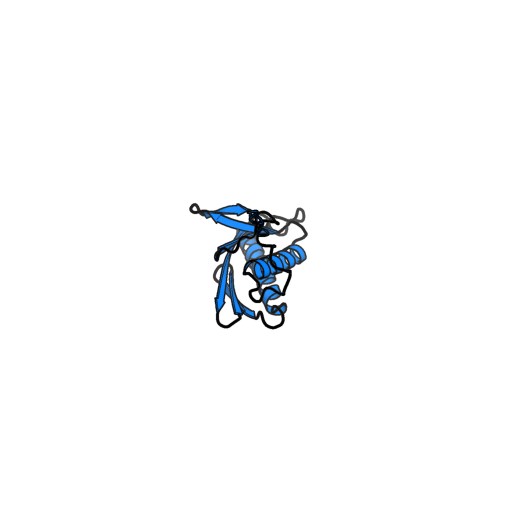 1 128 ? -7.729 5.742 1.968 1.00 84.44 128 VAL A CA 1
ATOM 993 C C . VAL A 1 128 ? -9.221 5.714 2.298 1.00 84.44 128 VAL A C 1
ATOM 995 O O . VAL A 1 128 ? -9.593 5.907 3.451 1.00 84.44 128 VAL A O 1
ATOM 998 N N . HIS A 1 129 ? -10.068 5.382 1.322 1.00 83.56 129 HIS A N 1
ATOM 999 C CA . HIS A 1 129 ? -11.518 5.370 1.506 1.00 83.56 129 HIS A CA 1
ATOM 1000 C C . HIS A 1 129 ? -11.983 4.371 2.575 1.00 83.56 129 HIS A C 1
ATOM 1002 O O . HIS A 1 129 ? -12.837 4.691 3.401 1.00 83.56 129 HIS A O 1
ATOM 1008 N N . THR A 1 130 ? -11.415 3.162 2.591 1.00 78.62 130 THR A N 1
ATOM 1009 C CA . THR A 1 130 ? -11.747 2.158 3.610 1.00 78.62 130 THR A CA 1
ATOM 1010 C C . THR A 1 130 ? -11.377 2.655 5.007 1.00 78.62 130 THR A C 1
ATOM 1012 O O . THR A 1 130 ? -12.146 2.465 5.947 1.00 78.62 130 THR A O 1
ATOM 1015 N N . LEU A 1 131 ? -10.234 3.328 5.158 1.00 75.00 131 LEU A N 1
ATOM 1016 C CA . LEU A 1 131 ? -9.798 3.862 6.449 1.00 75.00 131 LEU A CA 1
ATOM 1017 C C . LEU A 1 131 ? -10.652 5.041 6.922 1.00 75.00 131 LEU A C 1
ATOM 1019 O O . LEU A 1 131 ? -11.010 5.089 8.096 1.00 75.00 131 LEU A O 1
ATOM 1023 N N . GLU A 1 132 ? -11.048 5.940 6.021 1.00 74.19 132 GLU A N 1
ATOM 1024 C CA . GLU A 1 132 ? -12.017 7.001 6.324 1.00 74.19 132 GLU A CA 1
ATOM 1025 C C . GLU A 1 132 ? -13.372 6.421 6.760 1.00 74.19 132 GLU A C 1
ATOM 1027 O O . GLU A 1 132 ? -13.988 6.913 7.706 1.00 74.19 132 GLU A O 1
ATOM 1032 N N . GLY A 1 133 ? -13.826 5.345 6.107 1.00 68.31 133 GLY A N 1
ATOM 1033 C CA . GLY A 1 133 ? -15.039 4.623 6.489 1.00 68.31 133 GLY A CA 1
ATOM 1034 C C . GLY A 1 133 ? -14.947 4.028 7.896 1.00 68.31 133 GLY A C 1
ATOM 1035 O O . GLY A 1 133 ? -15.855 4.215 8.702 1.00 68.31 133 GLY A O 1
ATOM 1036 N N . VAL A 1 134 ? -13.829 3.376 8.229 1.00 65.62 134 VAL A N 1
ATOM 1037 C CA . VAL A 1 134 ? -13.586 2.815 9.572 1.00 65.62 134 VAL A CA 1
ATOM 1038 C C . VAL A 1 134 ? -13.493 3.912 10.637 1.00 65.62 134 VAL A C 1
ATOM 1040 O O . VAL A 1 134 ? -13.999 3.727 11.743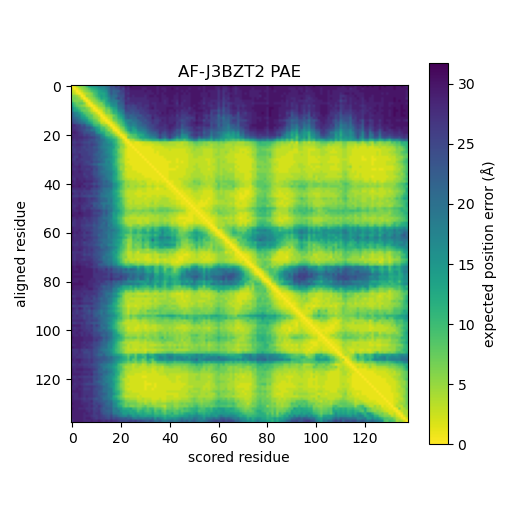 1.00 65.62 134 VAL A O 1
ATOM 1043 N N . ALA A 1 135 ? -12.885 5.056 10.316 1.00 59.50 135 ALA A N 1
ATOM 1044 C CA . ALA A 1 135 ? -12.762 6.187 11.233 1.00 59.50 135 ALA A CA 1
ATOM 1045 C C . ALA A 1 135 ? -14.107 6.864 11.553 1.00 59.50 135 ALA A C 1
ATOM 1047 O O . ALA A 1 135 ? -14.231 7.458 12.615 1.00 59.50 135 ALA A O 1
ATOM 1048 N N . ARG A 1 136 ? -15.110 6.778 10.665 1.00 58.16 136 ARG A N 1
ATOM 1049 C CA . ARG A 1 136 ? -16.450 7.363 10.875 1.00 58.16 136 ARG A CA 1
ATOM 1050 C C . ARG A 1 136 ? -17.412 6.482 11.673 1.00 58.16 136 ARG A C 1
ATOM 1052 O O . ARG A 1 136 ? -18.420 6.983 12.155 1.00 58.16 136 ARG A O 1
ATOM 1059 N N . VAL A 1 137 ? -17.150 5.179 11.748 1.00 56.44 137 VAL A N 1
ATOM 1060 C CA . VAL A 1 137 ? -18.043 4.190 12.385 1.00 56.44 137 VAL A CA 1
ATOM 1061 C C . VAL A 1 137 ? -17.682 3.948 13.861 1.00 56.44 137 VAL A C 1
ATOM 1063 O O . VAL A 1 137 ? -18.436 3.292 14.577 1.00 56.44 137 VAL A O 1
ATOM 1066 N N . ARG A 1 138 ? -16.548 4.477 14.333 1.00 46.09 138 ARG A N 1
ATOM 1067 C CA . ARG A 1 138 ? -16.077 4.382 15.723 1.00 46.09 138 ARG A CA 1
ATOM 1068 C C . ARG A 1 138 ? -16.164 5.717 16.440 1.00 46.09 138 ARG A C 1
ATOM 1070 O O . ARG A 1 138 ? -16.355 5.668 17.673 1.00 46.09 138 ARG A O 1
#

Mean predicted aligned error: 11.56 Å

pLDDT: mean 72.35, std 14.4, range [38.84, 89.5]

Sequence (138 aa):
MLQPSISSPLPQSPPPGLRFGFPRVYLVAQLRARLERLLGAGACQVGHLDRQGEFVAVAADDDFDGPEFALRLRPDPRGAIARAHVVALQVSILYGRYHLQVLGHEFEIAFLPVLDDTRLTTAARRIVHTLEGVARVR

Solvent-accessible surface area (backbone atoms only — not comparable to full-atom values): 8395 Å² total; per-residue (Å²): 141,82,84,82,83,82,79,76,77,73,86,72,78,78,75,97,62,86,68,91,67,78,47,68,47,52,58,50,51,56,44,44,57,48,40,21,71,76,54,36,84,83,20,55,42,53,26,27,62,50,100,84,68,47,82,43,76,54,56,96,88,54,88,65,75,64,59,59,38,21,38,40,35,45,46,37,98,87,57,75,39,88,57,72,42,78,44,60,32,42,54,46,81,54,97,70,23,36,39,39,34,47,91,90,43,79,42,78,31,46,47,77,94,54,66,39,59,68,52,48,51,50,53,38,52,48,54,53,52,54,51,45,52,56,62,72,76,108